Protein AF-A0A7C6BHT9-F1 (afdb_monomer_lite)

Secondary structure (DSSP, 8-state):
--S-HHHHHHHTTS-SS-S------SS--HHHHHHHHHHHHHHHHHHHHHHTT---

Foldseek 3Di:
DDPCPVVCVVQPPHDPDQPDDDDDDPPDPVVVVVVCVVCSVVVSVVVVVVVVVDDD

Structure (mmCIF, N/CA/C/O backbone):
data_AF-A0A7C6BHT9-F1
#
_entry.id   AF-A0A7C6BHT9-F1
#
loop_
_atom_site.group_PDB
_atom_site.id
_atom_site.type_symbol
_atom_site.label_atom_id
_atom_site.label_alt_id
_atom_site.label_comp_id
_atom_site.label_asym_id
_atom_site.label_entity_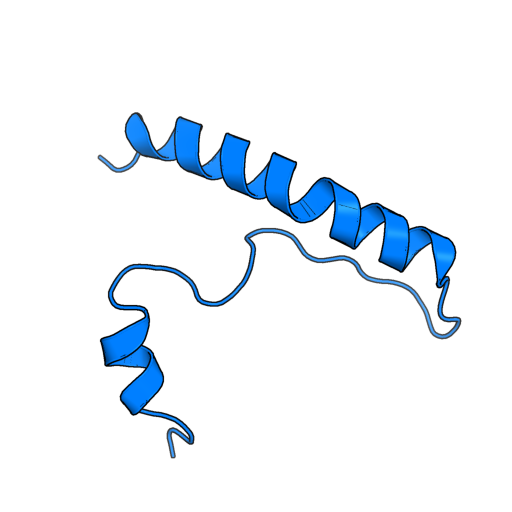id
_atom_site.label_seq_id
_atom_site.pdbx_PDB_ins_code
_atom_site.Cartn_x
_atom_site.Cartn_y
_atom_site.Cartn_z
_atom_site.occupancy
_atom_site.B_iso_or_equiv
_atom_site.auth_seq_id
_atom_site.auth_comp_id
_atom_site.auth_asym_id
_atom_site.auth_atom_id
_atom_site.pdbx_PDB_model_num
ATOM 1 N N . TYR A 1 1 ? 11.282 -19.367 -15.123 1.00 63.62 1 TYR A N 1
ATOM 2 C CA . TYR A 1 1 ? 11.069 -18.598 -16.365 1.00 63.62 1 TYR A CA 1
ATOM 3 C C . TYR A 1 1 ? 10.450 -17.265 -15.990 1.00 63.62 1 TYR A C 1
ATOM 5 O O . TYR A 1 1 ? 9.437 -17.260 -15.297 1.00 63.62 1 TYR A O 1
ATOM 13 N N . GLU A 1 2 ? 11.100 -16.159 -16.347 1.00 77.81 2 GLU A N 1
ATOM 14 C CA . GLU A 1 2 ? 10.605 -14.809 -16.063 1.00 77.81 2 GLU A CA 1
ATOM 15 C C . GLU A 1 2 ? 9.477 -14.481 -17.048 1.00 77.81 2 GLU A C 1
ATOM 17 O O . GLU A 1 2 ? 9.677 -14.529 -18.258 1.00 77.81 2 GLU A O 1
ATOM 22 N N . ARG A 1 3 ? 8.270 -14.218 -16.536 1.00 85.31 3 ARG A N 1
ATOM 23 C CA . ARG A 1 3 ? 7.062 -14.088 -17.368 1.00 85.31 3 ARG A CA 1
ATOM 24 C C . ARG A 1 3 ? 6.956 -12.726 -18.082 1.00 85.31 3 ARG A C 1
ATOM 26 O O . ARG A 1 3 ? 6.214 -12.648 -19.049 1.00 85.31 3 ARG A O 1
ATOM 33 N N . PHE A 1 4 ? 7.698 -11.703 -17.632 1.00 83.44 4 PHE A N 1
ATOM 34 C CA . PHE A 1 4 ? 7.611 -10.314 -18.123 1.00 83.44 4 PHE A CA 1
ATOM 35 C C . PHE A 1 4 ? 8.972 -9.571 -18.099 1.00 83.44 4 PHE A C 1
ATOM 37 O O . PHE A 1 4 ? 9.166 -8.640 -17.307 1.00 83.44 4 PHE A O 1
ATOM 44 N N . PRO A 1 5 ? 9.960 -9.984 -18.913 1.00 81.56 5 PRO A N 1
ATOM 45 C CA . PRO A 1 5 ? 11.300 -9.380 -18.929 1.00 81.56 5 PRO A CA 1
ATOM 46 C C . PRO A 1 5 ? 11.312 -7.896 -19.347 1.00 81.56 5 PRO A C 1
ATOM 48 O O . PRO A 1 5 ? 12.198 -7.136 -18.953 1.00 81.56 5 PRO A O 1
ATOM 51 N N . GLU A 1 6 ? 10.316 -7.444 -20.106 1.00 84.12 6 GLU A N 1
ATOM 52 C CA . GLU A 1 6 ? 10.157 -6.061 -20.560 1.00 84.12 6 GLU A CA 1
ATOM 53 C C . GLU A 1 6 ? 9.906 -5.072 -19.412 1.00 84.12 6 GLU A C 1
ATOM 55 O O . GLU A 1 6 ? 10.294 -3.900 -19.496 1.00 84.12 6 GLU A O 1
ATOM 60 N N . LEU A 1 7 ? 9.320 -5.536 -18.302 1.00 81.94 7 LEU A N 1
ATOM 61 C CA . LEU A 1 7 ? 9.067 -4.687 -17.137 1.00 81.94 7 LEU A CA 1
ATOM 62 C C . LEU A 1 7 ? 10.380 -4.225 -16.498 1.00 81.94 7 LEU A C 1
ATOM 64 O O . LEU A 1 7 ? 10.470 -3.087 -16.040 1.00 81.94 7 LEU A O 1
ATOM 68 N N . LYS A 1 8 ? 11.441 -5.034 -16.566 1.00 75.12 8 LYS A N 1
ATOM 69 C CA . LYS A 1 8 ? 12.769 -4.656 -16.066 1.00 75.12 8 LYS A CA 1
ATOM 70 C C . LYS A 1 8 ? 13.300 -3.390 -16.745 1.00 75.12 8 LYS A C 1
ATOM 72 O O . LYS A 1 8 ? 13.850 -2.510 -16.088 1.00 75.12 8 LYS A O 1
ATOM 77 N N . PHE A 1 9 ? 13.084 -3.260 -18.054 1.00 76.88 9 PHE A N 1
ATOM 78 C CA . PHE A 1 9 ? 13.504 -2.079 -18.812 1.00 76.88 9 PHE A CA 1
ATOM 79 C C . PHE A 1 9 ? 12.597 -0.873 -18.570 1.00 76.88 9 PHE A C 1
ATOM 81 O O . PHE A 1 9 ? 13.085 0.257 -18.507 1.00 76.88 9 PHE A O 1
ATOM 88 N N . LYS A 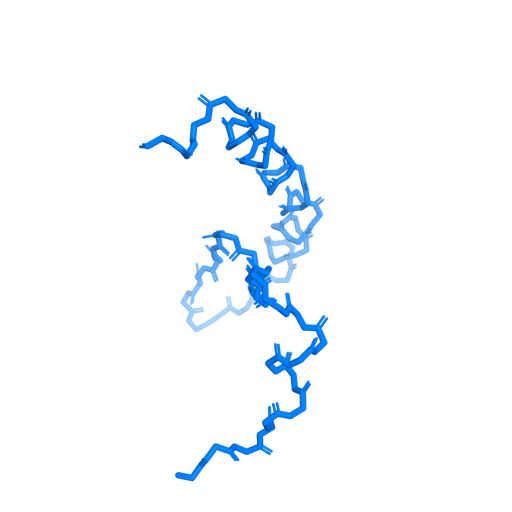1 10 ? 11.290 -1.106 -18.407 1.00 77.94 10 LYS A N 1
ATOM 89 C CA . LYS A 1 10 ? 10.305 -0.048 -18.155 1.00 77.94 10 LYS A CA 1
ATOM 90 C C . LYS A 1 10 ? 10.481 0.597 -16.779 1.00 77.94 10 LYS A C 1
ATOM 92 O O . LYS A 1 10 ? 10.395 1.818 -16.670 1.00 77.94 10 LYS A O 1
ATOM 97 N N . TYR A 1 11 ?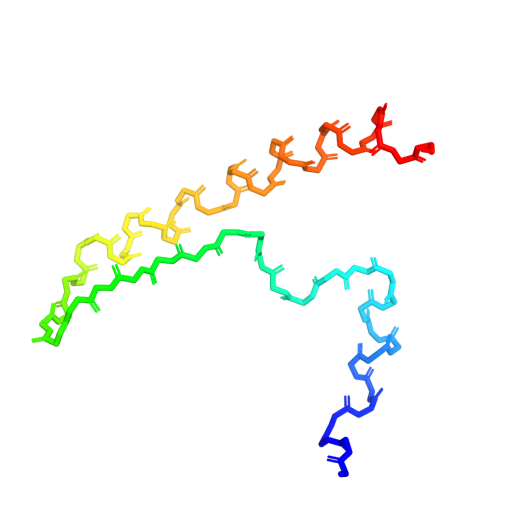 10.736 -0.206 -15.748 1.00 70.75 11 TYR A N 1
ATOM 98 C CA . TYR A 1 11 ? 10.833 0.268 -14.366 1.00 70.75 11 TYR A CA 1
ATOM 99 C C . TYR A 1 11 ? 12.275 0.593 -13.938 1.00 70.75 11 TYR A C 1
ATOM 101 O O . TYR A 1 11 ? 12.458 1.388 -13.019 1.00 70.75 11 TYR A O 1
ATOM 109 N N . LYS A 1 12 ? 13.308 0.116 -14.652 1.00 75.94 12 LYS A N 1
ATOM 110 C CA . LYS A 1 12 ? 14.732 0.370 -14.342 1.00 75.94 12 LYS A CA 1
ATOM 111 C C . LYS A 1 12 ? 15.029 0.152 -12.844 1.00 75.94 12 LYS A C 1
ATOM 113 O O . LYS A 1 12 ? 14.828 -0.945 -12.342 1.00 75.94 12 LYS A O 1
ATOM 118 N N . ASN A 1 13 ? 15.479 1.201 -12.144 1.00 69.44 13 ASN A N 1
ATOM 119 C CA . ASN A 1 13 ? 15.804 1.206 -10.712 1.00 69.44 13 ASN A CA 1
ATOM 120 C C . ASN A 1 13 ? 14.600 1.557 -9.816 1.00 69.44 13 ASN A C 1
ATOM 122 O O . ASN A 1 13 ? 14.784 1.824 -8.630 1.00 69.44 13 ASN A O 1
ATOM 126 N N . ARG A 1 14 ? 13.388 1.647 -10.376 1.00 72.06 14 ARG A N 1
ATOM 127 C CA . ARG A 1 14 ? 12.159 1.887 -9.617 1.00 72.06 14 ARG A CA 1
ATOM 128 C C . ARG A 1 14 ? 11.531 0.554 -9.248 1.00 72.06 14 ARG A C 1
ATOM 130 O O . ARG A 1 14 ? 11.448 -0.352 -10.075 1.00 72.06 14 ARG A O 1
ATOM 137 N N . GLU A 1 15 ? 11.082 0.459 -8.008 1.00 75.50 15 GLU A N 1
ATOM 138 C CA . GLU A 1 15 ? 10.331 -0.694 -7.535 1.00 75.50 15 GLU A CA 1
ATOM 139 C C . GLU A 1 15 ? 8.934 -0.689 -8.162 1.00 75.50 15 GLU A C 1
ATOM 141 O O . GLU A 1 15 ? 8.332 0.360 -8.393 1.00 75.50 15 GLU A O 1
ATOM 146 N N . PHE A 1 16 ? 8.445 -1.879 -8.508 1.00 75.94 16 PHE A N 1
ATOM 147 C CA . PHE A 1 16 ? 7.124 -2.046 -9.115 1.00 75.94 16 PHE A CA 1
ATOM 148 C C . PHE A 1 16 ? 5.995 -1.921 -8.081 1.00 75.94 16 PHE A C 1
ATOM 150 O O . PHE A 1 16 ? 4.887 -1.517 -8.424 1.00 75.94 16 PHE A O 1
ATOM 157 N N . TRP A 1 17 ? 6.280 -2.272 -6.826 1.00 81.50 17 TRP A N 1
ATOM 158 C CA . TRP A 1 17 ? 5.329 -2.244 -5.720 1.00 81.50 17 TRP A CA 1
ATOM 159 C C . TRP A 1 17 ? 5.586 -1.042 -4.813 1.00 81.50 17 TRP A C 1
ATOM 161 O O . TRP A 1 17 ? 6.732 -0.640 -4.626 1.00 81.50 17 TRP A O 1
ATOM 171 N N . CYS A 1 18 ? 4.511 -0.516 -4.227 1.00 84.19 18 CYS A N 1
ATOM 172 C CA . CYS A 1 18 ? 4.576 0.405 -3.094 1.00 84.19 18 CYS A CA 1
ATOM 173 C C . CYS A 1 18 ? 5.305 -0.256 -1.915 1.00 84.19 18 CYS A C 1
ATOM 175 O O . CYS A 1 18 ? 5.291 -1.484 -1.782 1.00 84.19 18 CYS A O 1
ATOM 177 N N . ARG A 1 19 ? 5.908 0.544 -1.029 1.00 82.44 19 ARG A N 1
ATOM 178 C CA . ARG A 1 19 ? 6.736 0.003 0.069 1.00 82.44 19 ARG A CA 1
ATOM 179 C C . ARG A 1 19 ? 5.905 -0.699 1.149 1.00 82.44 19 ARG A C 1
ATOM 181 O O . ARG A 1 19 ? 6.397 -1.606 1.817 1.00 82.44 19 ARG A O 1
ATOM 188 N N . GLY A 1 20 ? 4.656 -0.271 1.334 1.00 84.25 20 GLY A N 1
ATOM 189 C CA . GLY A 1 20 ? 3.716 -0.838 2.301 1.00 84.25 20 GLY A CA 1
ATOM 190 C C . GLY A 1 20 ? 2.771 -1.884 1.703 1.00 84.25 20 GLY A C 1
ATOM 191 O O . GLY A 1 20 ? 2.532 -1.924 0.494 1.00 84.25 20 GLY A O 1
ATOM 192 N N . TYR A 1 21 ? 2.174 -2.697 2.578 1.00 88.38 21 TYR A N 1
ATOM 193 C CA . TYR A 1 21 ? 1.074 -3.596 2.228 1.00 88.38 21 TYR A CA 1
ATOM 194 C C . TYR A 1 21 ? -0.008 -3.623 3.322 1.00 88.38 21 TYR A C 1
ATOM 196 O O . TYR A 1 21 ? 0.272 -3.418 4.502 1.00 88.38 21 TYR A O 1
ATOM 204 N N . TYR A 1 22 ? -1.253 -3.911 2.928 1.00 88.38 22 TYR A N 1
ATOM 205 C CA . TYR A 1 22 ? -2.384 -4.137 3.836 1.00 88.38 22 TYR A CA 1
ATOM 206 C C . TYR A 1 22 ? -2.767 -5.618 3.844 1.00 88.38 22 TYR A C 1
ATOM 208 O O . TYR A 1 22 ? -2.891 -6.235 2.784 1.00 88.38 22 TYR A O 1
ATOM 216 N N . VAL A 1 23 ? -2.987 -6.181 5.035 1.00 88.31 23 VAL A N 1
ATOM 217 C CA . VAL A 1 23 ? -3.416 -7.574 5.231 1.00 88.31 23 VAL A CA 1
ATOM 218 C C . VAL A 1 23 ? -4.675 -7.596 6.084 1.00 88.31 23 VAL A C 1
ATOM 220 O O . VAL A 1 23 ? -4.765 -6.895 7.089 1.00 88.31 23 VAL A O 1
ATOM 223 N N . ASP A 1 24 ? -5.629 -8.435 5.696 1.00 88.06 24 ASP A N 1
ATOM 224 C CA . ASP A 1 24 ? -6.814 -8.750 6.488 1.00 88.06 24 ASP A CA 1
ATOM 225 C C . ASP A 1 24 ? -7.044 -10.264 6.490 1.00 88.06 24 ASP A C 1
ATOM 227 O O . ASP A 1 24 ? -6.568 -10.989 5.611 1.00 88.06 24 ASP A O 1
ATOM 231 N N . THR A 1 25 ? -7.782 -10.736 7.487 1.00 88.12 25 THR A N 1
ATOM 232 C CA . THR A 1 25 ? -8.252 -12.122 7.562 1.00 88.12 25 THR A CA 1
ATOM 233 C C . THR A 1 25 ? -9.336 -12.393 6.514 1.00 88.12 25 THR A C 1
ATOM 235 O O . THR A 1 25 ? -9.752 -11.495 5.781 1.00 88.12 25 THR A O 1
ATOM 238 N N . ALA A 1 26 ? -9.786 -13.647 6.386 1.00 79.31 26 ALA A N 1
ATOM 239 C CA . ALA A 1 26 ? -10.802 -14.039 5.408 1.00 79.31 26 ALA A CA 1
ATOM 240 C C . ALA A 1 26 ? -12.168 -13.383 5.713 1.00 79.31 26 ALA A C 1
ATOM 242 O O . ALA A 1 26 ? -13.038 -13.957 6.357 1.00 79.31 26 ALA A O 1
ATOM 243 N N . GLY A 1 27 ? -12.323 -12.148 5.245 1.00 74.81 27 GLY A N 1
ATOM 244 C CA . GLY A 1 27 ? -13.456 -11.264 5.482 1.00 74.81 27 GLY A CA 1
ATOM 245 C C . GLY A 1 27 ? -13.094 -9.889 4.937 1.00 74.81 27 GLY A C 1
ATOM 246 O O . GLY A 1 27 ? -12.608 -9.034 5.663 1.00 74.81 27 GLY A O 1
ATOM 247 N N . LYS A 1 28 ? -13.242 -9.694 3.621 1.00 78.69 28 LYS A N 1
ATOM 248 C CA . LYS A 1 28 ? -12.777 -8.478 2.936 1.00 78.69 28 LYS A CA 1
ATOM 249 C C . LYS A 1 28 ? -13.447 -7.233 3.523 1.00 78.69 28 LYS A C 1
ATOM 251 O O . LYS A 1 28 ? -14.616 -6.973 3.241 1.00 78.69 28 LYS A O 1
ATOM 256 N N . ASN A 1 29 ? -12.697 -6.417 4.259 1.00 88.19 29 ASN A N 1
ATOM 257 C CA . ASN A 1 29 ? -13.164 -5.100 4.670 1.00 88.19 29 ASN A CA 1
ATOM 258 C C . ASN A 1 29 ? -12.903 -4.069 3.559 1.00 88.19 29 ASN A C 1
ATOM 260 O O . ASN A 1 29 ? -11.854 -3.424 3.510 1.00 88.19 29 ASN A O 1
ATOM 264 N N . ALA A 1 30 ? -13.873 -3.912 2.654 1.00 89.12 30 ALA A N 1
ATOM 265 C CA . ALA A 1 30 ? -13.766 -3.005 1.509 1.00 89.12 30 ALA A CA 1
ATOM 266 C C . ALA A 1 30 ? -13.477 -1.547 1.915 1.00 89.12 30 ALA A C 1
A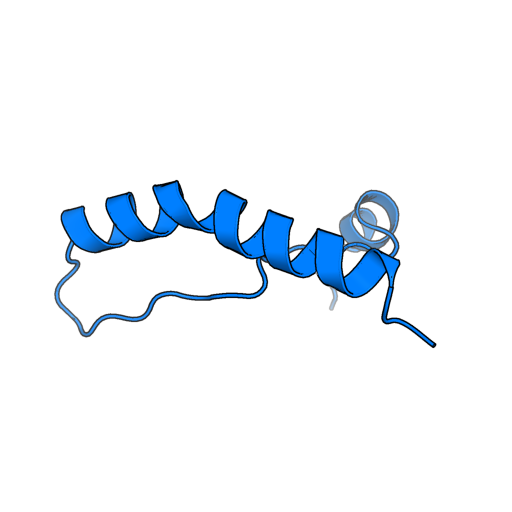TOM 268 O O . ALA A 1 30 ? -12.718 -0.863 1.232 1.00 89.12 30 ALA A O 1
ATOM 269 N N . VAL A 1 31 ? -14.024 -1.089 3.047 1.00 92.38 31 VAL A N 1
ATOM 270 C CA . VAL A 1 31 ? -13.796 0.271 3.566 1.00 92.38 31 VAL A CA 1
ATOM 271 C C . VAL A 1 31 ? -12.335 0.458 3.970 1.00 92.38 31 VAL A C 1
ATOM 273 O O . VAL A 1 31 ? -11.717 1.456 3.597 1.00 92.38 31 VAL A O 1
ATOM 276 N N . LYS A 1 32 ? -11.752 -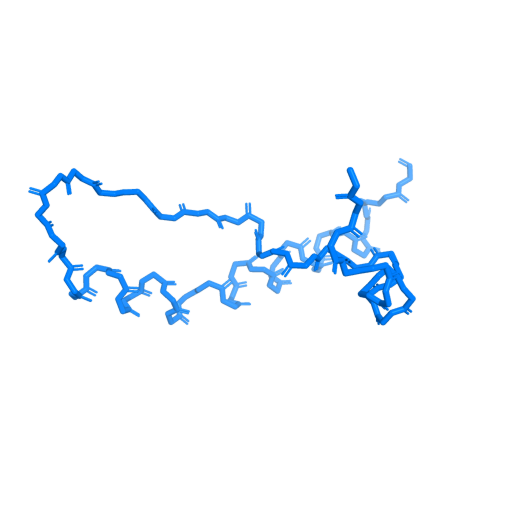0.513 4.684 1.00 90.19 32 LYS A N 1
ATOM 277 C CA . LYS A 1 32 ? -10.335 -0.458 5.070 1.00 90.19 32 LYS A CA 1
ATOM 278 C C . LYS A 1 32 ? -9.404 -0.526 3.863 1.00 90.19 32 LYS A C 1
ATOM 280 O O . LYS A 1 32 ? -8.463 0.257 3.807 1.00 90.19 32 LYS A O 1
ATOM 285 N N . ILE A 1 33 ? -9.698 -1.381 2.882 1.00 89.94 33 ILE A N 1
ATOM 286 C CA . ILE A 1 33 ? -8.916 -1.470 1.638 1.00 89.94 33 ILE A CA 1
ATOM 287 C C . ILE A 1 33 ? -8.955 -0.134 0.882 1.00 89.94 33 ILE A C 1
ATOM 289 O O . ILE A 1 33 ? -7.914 0.370 0.467 1.00 89.94 33 ILE A O 1
ATOM 293 N N . ALA A 1 34 ? -10.136 0.476 0.745 1.00 90.62 34 ALA A N 1
ATOM 294 C CA . ALA A 1 34 ? -10.286 1.762 0.067 1.00 90.62 34 ALA A CA 1
ATOM 295 C C . ALA A 1 34 ? -9.541 2.896 0.789 1.00 90.62 34 ALA A C 1
ATOM 297 O O . ALA A 1 34 ? -8.919 3.737 0.140 1.00 90.62 34 ALA A O 1
ATOM 298 N N . ASN A 1 35 ? -9.580 2.915 2.125 1.00 91.88 35 ASN A N 1
ATOM 299 C CA . ASN A 1 35 ? -8.817 3.880 2.914 1.00 91.88 35 ASN A CA 1
ATOM 300 C C . ASN A 1 35 ? -7.311 3.670 2.765 1.00 91.88 35 ASN A C 1
ATOM 302 O O . ASN A 1 35 ? -6.596 4.643 2.547 1.00 91.88 35 ASN A O 1
ATOM 306 N N . TYR A 1 36 ? -6.845 2.422 2.812 1.00 90.06 36 TYR A N 1
ATOM 307 C CA . TYR A 1 36 ? -5.434 2.099 2.634 1.00 90.06 36 TYR A CA 1
ATOM 308 C C . TYR A 1 36 ? -4.905 2.580 1.276 1.00 90.06 36 TYR A C 1
ATOM 310 O O . TYR A 1 36 ? -3.939 3.333 1.232 1.00 90.06 36 TYR A O 1
ATOM 318 N N . ILE A 1 37 ? -5.597 2.249 0.179 1.00 88.94 37 ILE A N 1
ATOM 319 C CA . ILE A 1 37 ? -5.207 2.674 -1.177 1.00 88.94 37 ILE A CA 1
ATOM 320 C C . ILE A 1 37 ? -5.169 4.205 -1.297 1.00 88.94 37 ILE A C 1
ATOM 322 O O . ILE A 1 37 ? -4.273 4.746 -1.941 1.00 88.94 37 ILE A O 1
ATOM 326 N N . ARG A 1 38 ? -6.117 4.921 -0.670 1.00 89.94 38 ARG A N 1
ATOM 327 C CA . ARG A 1 38 ? -6.160 6.392 -0.727 1.00 89.94 38 ARG A CA 1
ATOM 328 C C . ARG A 1 38 ? -4.928 7.037 -0.091 1.00 89.94 38 ARG A C 1
ATOM 330 O O . ARG A 1 38 ? -4.468 8.050 -0.602 1.00 89.94 38 ARG A O 1
ATOM 337 N N . HIS A 1 39 ? -4.418 6.461 0.994 1.00 86.81 39 HIS A N 1
ATOM 338 C CA . HIS A 1 39 ? -3.273 6.999 1.734 1.00 86.81 39 HIS A CA 1
ATOM 339 C C . HIS A 1 39 ? -1.922 6.419 1.286 1.00 86.81 39 HIS A C 1
ATOM 341 O O . HIS A 1 39 ? -0.879 6.965 1.635 1.00 86.81 39 HIS A O 1
ATOM 347 N N . GLN A 1 40 ? -1.924 5.362 0.471 1.00 83.25 40 GLN A N 1
ATOM 348 C CA . GLN A 1 40 ? -0.713 4.667 0.028 1.00 83.25 40 GLN A CA 1
ATOM 349 C C . GLN A 1 40 ? 0.272 5.581 -0.725 1.00 83.25 40 GLN A C 1
ATOM 351 O O . GLN A 1 40 ? 1.478 5.506 -0.507 1.00 83.25 40 GLN A O 1
ATOM 356 N N . LEU A 1 41 ? -0.235 6.487 -1.571 1.00 77.81 41 LEU A N 1
ATOM 357 C CA . LEU A 1 41 ? 0.605 7.423 -2.332 1.00 77.81 41 LEU A CA 1
ATOM 358 C C . LEU A 1 41 ? 1.265 8.492 -1.451 1.00 77.81 41 LEU A C 1
ATOM 360 O O . LEU A 1 41 ? 2.343 8.979 -1.793 1.00 77.81 41 LEU A O 1
ATOM 364 N N . ASP A 1 42 ? 0.635 8.858 -0.333 1.00 80.88 42 ASP A N 1
ATOM 365 C CA . ASP A 1 42 ? 1.203 9.823 0.606 1.00 80.88 42 ASP A CA 1
ATOM 366 C C . ASP A 1 42 ? 2.395 9.193 1.337 1.00 80.88 42 ASP A C 1
ATOM 368 O O . ASP A 1 42 ? 3.477 9.779 1.372 1.00 80.88 42 ASP A O 1
ATOM 372 N N . GLU A 1 43 ? 2.230 7.967 1.844 1.00 72.94 43 GLU A N 1
ATOM 373 C CA . GLU A 1 43 ? 3.301 7.209 2.506 1.00 72.94 43 GLU A CA 1
ATOM 374 C C . GLU A 1 43 ? 4.499 6.961 1.579 1.00 72.94 43 GLU A C 1
ATOM 376 O O . GLU A 1 43 ? 5.645 7.204 1.973 1.00 72.94 43 GLU A O 1
ATOM 381 N N . ASP A 1 44 ? 4.247 6.553 0.331 1.00 73.44 44 ASP A N 1
ATOM 382 C CA . ASP A 1 44 ? 5.307 6.363 -0.664 1.00 73.44 44 ASP A CA 1
ATOM 383 C C . ASP A 1 44 ? 6.037 7.683 -0.968 1.00 73.44 44 ASP A C 1
ATOM 385 O O . ASP A 1 44 ? 7.268 7.708 -1.027 1.00 73.44 44 ASP A O 1
ATOM 389 N N . LYS A 1 45 ? 5.314 8.808 -1.076 1.00 70.44 45 LYS A N 1
ATOM 390 C CA . LYS A 1 45 ? 5.908 10.136 -1.310 1.00 70.44 45 LYS A CA 1
ATOM 391 C C . LYS A 1 45 ? 6.814 10.579 -0.159 1.00 70.44 45 LYS A C 1
ATOM 393 O O . LYS A 1 45 ? 7.900 11.107 -0.412 1.00 70.44 45 LYS A O 1
ATOM 398 N N . TYR A 1 46 ? 6.403 10.363 1.092 1.00 69.38 46 TYR A N 1
ATOM 399 C CA . TYR A 1 46 ? 7.255 10.636 2.256 1.00 69.38 46 TYR A CA 1
ATOM 400 C C . TYR A 1 46 ? 8.496 9.734 2.262 1.00 69.38 46 TYR A C 1
ATOM 402 O O . TYR A 1 46 ? 9.607 10.210 2.505 1.00 69.38 46 TYR A O 1
ATOM 410 N N . GLY A 1 47 ? 8.331 8.451 1.927 1.00 65.12 47 GLY A N 1
ATOM 411 C CA . GLY A 1 47 ? 9.436 7.503 1.791 1.00 65.12 47 GLY A CA 1
ATOM 412 C C . GLY A 1 47 ? 10.434 7.887 0.694 1.00 65.12 47 GLY A C 1
ATOM 413 O O . GLY A 1 47 ? 11.644 7.722 0.884 1.00 65.12 47 GLY A O 1
ATOM 414 N N . ASP A 1 48 ? 9.950 8.419 -0.429 1.00 65.62 48 ASP A N 1
ATOM 415 C CA . ASP A 1 48 ? 10.768 8.897 -1.547 1.00 65.62 48 ASP A CA 1
ATOM 416 C C . ASP A 1 48 ? 11.552 10.169 -1.190 1.00 65.62 48 ASP A C 1
ATOM 418 O O . ASP A 1 48 ? 12.745 10.267 -1.503 1.00 65.62 48 ASP A O 1
ATOM 422 N N . GLN A 1 49 ? 10.924 11.107 -0.470 1.00 57.06 49 GLN A N 1
ATOM 423 C CA . GLN A 1 49 ? 11.563 12.339 0.006 1.00 57.06 49 GLN A CA 1
ATOM 424 C C . GLN A 1 49 ? 12.701 12.057 1.003 1.00 57.06 49 GLN A C 1
ATOM 426 O O . GLN A 1 49 ? 13.733 12.725 0.953 1.00 57.06 49 GLN A O 1
ATOM 431 N N . ILE A 1 50 ? 12.563 11.036 1.857 1.00 56.84 50 ILE A N 1
ATOM 432 C CA . ILE A 1 50 ? 13.635 10.593 2.768 1.00 56.84 50 ILE A CA 1
ATOM 433 C C . ILE A 1 50 ? 14.808 9.995 1.976 1.00 56.84 50 ILE A C 1
ATOM 435 O O . ILE A 1 50 ? 15.969 10.286 2.263 1.00 56.84 50 ILE A O 1
ATOM 439 N N . THR A 1 51 ? 14.533 9.216 0.926 1.00 55.94 51 THR A N 1
ATOM 440 C CA . THR A 1 51 ? 15.586 8.626 0.079 1.00 55.94 51 THR A CA 1
ATOM 441 C C . THR A 1 51 ? 16.334 9.631 -0.803 1.00 55.94 51 THR A C 1
ATOM 443 O O . THR A 1 51 ? 17.442 9.312 -1.227 1.00 55.94 51 THR A O 1
ATOM 446 N N . MET A 1 52 ? 15.822 10.855 -1.023 1.00 53.41 52 MET A N 1
ATOM 447 C CA . MET A 1 52 ? 16.616 11.946 -1.628 1.00 53.41 52 MET A CA 1
ATOM 448 C C . MET A 1 52 ? 17.785 12.407 -0.734 1.00 53.41 52 MET A C 1
ATOM 450 O O . MET A 1 52 ? 18.720 13.018 -1.243 1.00 53.41 52 MET A O 1
ATOM 454 N N . MET A 1 53 ? 17.765 12.081 0.565 1.00 50.00 53 MET A N 1
ATOM 455 C CA . MET A 1 53 ? 18.847 12.342 1.530 1.00 50.00 53 MET A CA 1
ATOM 456 C C . MET A 1 53 ? 19.505 11.053 2.067 1.00 50.00 53 MET A C 1
ATOM 458 O O . MET A 1 53 ? 20.340 11.114 2.963 1.00 50.00 53 MET A O 1
ATOM 462 N N . GLY A 1 54 ? 19.143 9.875 1.546 1.00 49.38 54 GLY A N 1
ATOM 463 C CA . GLY A 1 54 ? 19.473 8.601 2.190 1.00 49.38 54 GLY A CA 1
ATOM 464 C C . GLY A 1 54 ? 19.470 7.403 1.249 1.00 49.38 54 GLY A C 1
ATOM 465 O O . GLY A 1 54 ? 18.684 6.476 1.424 1.00 49.38 54 GLY A O 1
ATOM 466 N N . LYS A 1 55 ? 20.359 7.424 0.257 1.00 43.75 55 LYS A N 1
ATOM 467 C CA . LYS A 1 55 ? 21.034 6.232 -0.280 1.00 43.75 55 LYS A CA 1
ATOM 468 C C . LYS A 1 55 ? 22.497 6.620 -0.510 1.00 43.75 55 LYS A C 1
ATOM 470 O O . LYS A 1 55 ? 22.874 6.983 -1.622 1.00 43.75 55 LYS A O 1
ATOM 475 N N . LEU A 1 56 ? 23.261 6.627 0.580 1.00 38.78 56 LEU A N 1
ATOM 476 C CA . LEU A 1 56 ? 24.723 6.597 0.597 1.00 38.78 56 LEU A CA 1
ATOM 477 C C . LEU A 1 56 ? 25.132 5.205 1.078 1.00 38.78 56 LEU A C 1
ATOM 479 O O . LEU A 1 56 ? 24.511 4.748 2.065 1.00 38.78 56 LEU A O 1
#

pLDDT: m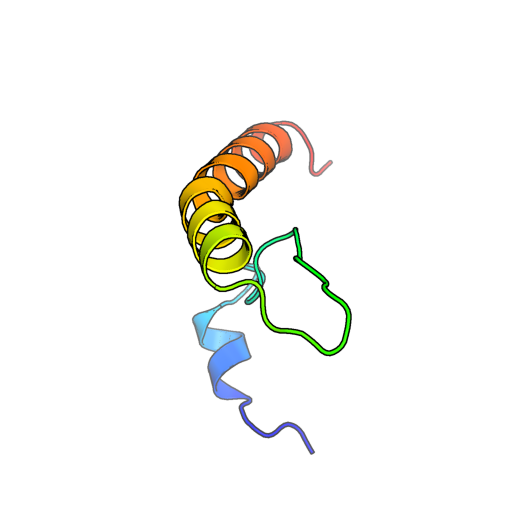ean 76.53, std 12.99, range [38.78, 92.38]

Radius of gyration: 15.15 Å; chains: 1; bounding box: 38×31×28 Å

Sequence (56 aa):
YERFPELKFKYKNREFWCRGYYVDTAGKNAVKIANYIRHQLDEDKYGDQITMMGKL